Protein AF-G5DZI5-F1 (afdb_monomer)

Mean predicted aligned error: 14.22 Å

Radius of gyration: 31.38 Å; Cα contacts (8 Å, |Δi|>4): 21; chains: 1; bounding box: 49×33×86 Å

Sequence (102 aa):
MVLESIAVIKVQLPAYLKRLPIPDSIAGFIRLTVSEWLRLLPFLGVLALLGYLAIRPFLPKKKQQKSLINLKIQGNPKVVNEINIEDLQLAKAAYCRCWRSK

Structure (mmCIF, N/CA/C/O backbone):
data_AF-G5DZI5-F1
#
_entry.id   AF-G5DZI5-F1
#
loop_
_atom_site.group_PDB
_atom_site.id
_atom_site.type_symbol
_atom_site.label_atom_id
_atom_site.label_alt_id
_atom_site.label_comp_id
_atom_site.label_asym_id
_atom_site.label_entity_id
_atom_site.label_seq_id
_atom_site.pdbx_PDB_ins_code
_atom_site.Cartn_x
_atom_site.Cartn_y
_atom_site.Cartn_z
_atom_site.occupancy
_atom_site.B_iso_or_equiv
_atom_site.auth_seq_id
_atom_site.auth_comp_id
_atom_site.auth_asym_id
_atom_site.auth_atom_id
_atom_site.pdbx_PDB_model_num
ATOM 1 N N . MET A 1 1 ? 21.938 -19.941 -27.926 1.00 51.62 1 MET A N 1
ATOM 2 C CA . MET A 1 1 ? 20.473 -19.934 -27.696 1.00 51.62 1 MET A CA 1
ATOM 3 C C . MET A 1 1 ? 19.853 -18.548 -27.802 1.00 51.62 1 MET A C 1
ATOM 5 O O . MET A 1 1 ? 18.936 -18.416 -28.589 1.00 51.62 1 MET A O 1
ATOM 9 N N . VAL A 1 2 ? 20.323 -17.524 -27.072 1.00 54.16 2 VAL A N 1
ATOM 10 C CA . VAL A 1 2 ? 19.677 -16.188 -27.079 1.00 54.16 2 VAL A CA 1
ATOM 11 C C . VAL A 1 2 ? 19.835 -15.434 -28.411 1.00 54.16 2 VAL A C 1
ATOM 13 O O . VAL A 1 2 ? 18.904 -14.768 -28.841 1.00 54.16 2 VAL A O 1
ATOM 16 N N . LEU A 1 3 ? 20.981 -15.553 -29.099 1.00 54.19 3 LEU A N 1
ATOM 17 C CA . LEU A 1 3 ? 21.157 -14.926 -30.422 1.00 54.19 3 LEU A CA 1
ATOM 18 C C . LEU A 1 3 ? 20.266 -15.559 -31.505 1.00 54.19 3 LEU A C 1
ATOM 20 O O . LEU A 1 3 ? 19.664 -14.836 -32.294 1.00 54.19 3 LEU A O 1
AT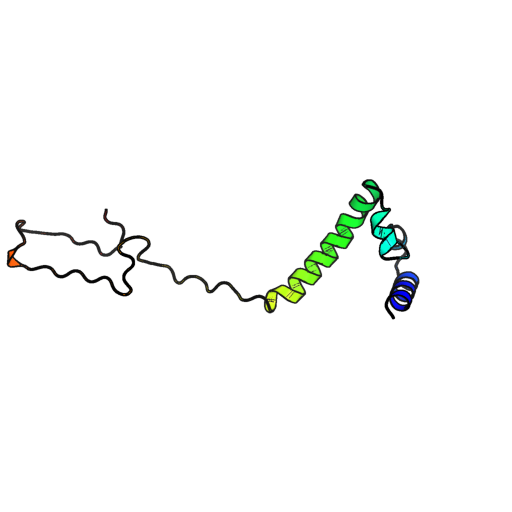OM 24 N N . GLU A 1 4 ? 20.131 -16.887 -31.499 1.00 54.88 4 GLU A N 1
ATOM 25 C CA . GLU A 1 4 ? 19.272 -17.623 -32.443 1.00 54.88 4 GLU A CA 1
ATOM 26 C C . GLU A 1 4 ? 17.797 -17.218 -32.304 1.00 54.88 4 GLU A C 1
ATOM 28 O O . GLU A 1 4 ? 17.105 -16.994 -33.295 1.00 54.88 4 GLU A O 1
ATOM 33 N N . SER A 1 5 ? 17.308 -17.035 -31.072 1.00 59.19 5 SER A N 1
ATOM 34 C CA . SER A 1 5 ? 15.930 -16.594 -30.845 1.00 59.19 5 SER A CA 1
ATOM 35 C C . SER A 1 5 ? 15.683 -15.145 -31.281 1.00 59.19 5 SER A C 1
ATOM 37 O O . SER A 1 5 ? 14.595 -14.847 -31.772 1.00 59.19 5 SER A O 1
ATOM 39 N N . ILE A 1 6 ? 16.678 -14.254 -31.193 1.00 60.69 6 ILE A N 1
ATOM 40 C CA . ILE A 1 6 ? 16.567 -12.882 -31.725 1.00 60.69 6 ILE A CA 1
ATOM 41 C C . ILE A 1 6 ? 16.406 -12.902 -33.254 1.00 60.69 6 ILE A C 1
ATOM 43 O O . ILE A 1 6 ? 15.585 -12.153 -33.792 1.00 60.69 6 ILE A O 1
ATOM 47 N N . ALA A 1 7 ? 17.136 -13.775 -33.954 1.00 60.00 7 ALA A N 1
ATOM 48 C CA . ALA A 1 7 ? 17.033 -13.915 -35.406 1.00 60.00 7 ALA A CA 1
ATOM 49 C C . ALA A 1 7 ? 15.645 -14.421 -35.841 1.00 60.00 7 ALA A C 1
ATOM 51 O O . ALA A 1 7 ? 15.040 -13.851 -36.750 1.00 60.00 7 ALA A O 1
ATOM 52 N N . VAL A 1 8 ? 15.089 -15.417 -35.142 1.00 61.03 8 VAL A N 1
ATOM 53 C CA . VAL A 1 8 ? 13.741 -15.955 -35.417 1.00 61.03 8 VAL A CA 1
ATOM 54 C C . VAL A 1 8 ? 12.653 -14.896 -35.208 1.00 61.03 8 VAL A C 1
ATOM 56 O O . VAL A 1 8 ? 11.751 -14.763 -36.037 1.00 61.03 8 VAL A O 1
ATOM 59 N N . ILE A 1 9 ? 12.769 -14.087 -34.150 1.00 61.84 9 ILE A N 1
ATOM 60 C CA . ILE A 1 9 ? 11.844 -12.977 -33.885 1.00 61.84 9 ILE A CA 1
ATOM 61 C C . ILE A 1 9 ? 11.882 -11.964 -35.041 1.00 61.84 9 ILE A C 1
ATOM 63 O O . ILE A 1 9 ? 10.830 -11.549 -35.524 1.00 61.84 9 ILE A O 1
ATOM 67 N N . LYS A 1 10 ? 13.067 -11.620 -35.568 1.00 59.56 10 LYS A N 1
ATOM 68 C CA . LYS A 1 10 ? 13.204 -10.680 -36.698 1.00 59.56 10 LYS A CA 1
ATOM 69 C C . LYS A 1 10 ? 12.558 -11.171 -38.000 1.00 59.56 10 LYS A C 1
ATOM 71 O O . LYS A 1 10 ? 12.013 -10.348 -38.736 1.00 59.56 10 LYS A O 1
ATOM 76 N N . VAL A 1 11 ? 12.586 -12.475 -38.283 1.00 64.12 11 VAL A N 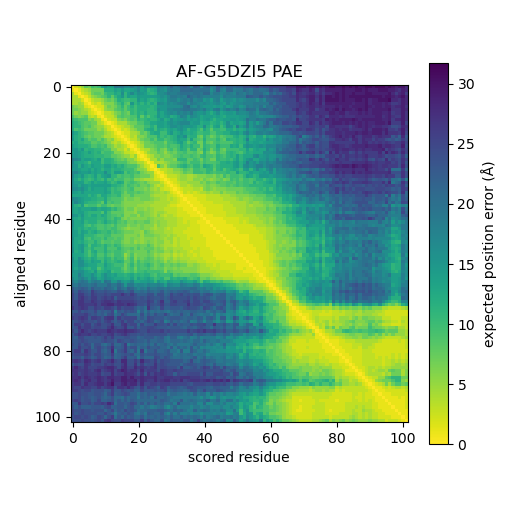1
ATOM 77 C CA . VAL A 1 11 ? 12.011 -13.047 -39.520 1.00 64.12 11 VAL A CA 1
ATOM 78 C C . VAL A 1 11 ? 10.478 -13.003 -39.508 1.00 64.12 11 VAL A C 1
ATOM 80 O O . VAL A 1 11 ? 9.866 -12.826 -40.560 1.00 64.12 11 VAL A O 1
ATOM 83 N N . GLN A 1 12 ? 9.852 -13.075 -38.328 1.00 64.69 12 GLN A N 1
ATOM 84 C CA . GLN A 1 12 ? 8.392 -13.007 -38.176 1.00 64.69 12 GLN A CA 1
ATOM 85 C C . GLN A 1 12 ? 7.858 -11.619 -37.793 1.00 64.69 12 GLN A C 1
ATOM 87 O O . GLN A 1 12 ? 6.655 -11.458 -37.594 1.00 64.69 12 GLN A O 1
ATOM 92 N N . LEU A 1 13 ? 8.718 -10.598 -37.705 1.00 67.06 13 LEU A N 1
ATOM 93 C CA . LEU A 1 13 ? 8.290 -9.261 -37.307 1.00 67.06 13 LEU A CA 1
ATOM 94 C C . LEU A 1 13 ? 7.456 -8.588 -38.418 1.00 67.06 13 LEU A C 1
ATOM 96 O O . LEU A 1 13 ? 7.955 -8.389 -39.534 1.00 67.06 13 LEU A O 1
ATOM 100 N N . PRO A 1 14 ? 6.216 -8.157 -38.128 1.00 70.62 14 PRO A N 1
ATOM 101 C CA . PRO A 1 14 ? 5.411 -7.366 -39.050 1.00 70.62 14 PRO A CA 1
ATOM 102 C C . PRO A 1 14 ? 6.122 -6.079 -39.487 1.00 70.62 14 PRO A C 1
ATOM 104 O O . PRO A 1 14 ? 6.91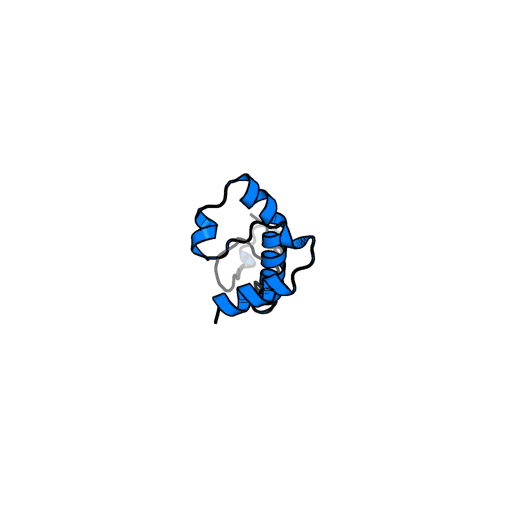0 -5.500 -38.736 1.00 70.62 14 PRO A O 1
ATOM 107 N N . ALA A 1 15 ? 5.817 -5.584 -40.691 1.00 66.88 15 ALA A N 1
ATOM 108 C CA . ALA A 1 15 ? 6.517 -4.448 -41.307 1.00 66.88 15 ALA A CA 1
ATOM 109 C C . ALA A 1 15 ? 6.542 -3.167 -40.444 1.00 66.88 15 ALA A C 1
ATOM 111 O O . ALA A 1 15 ? 7.490 -2.388 -40.530 1.00 66.88 15 ALA A O 1
ATOM 112 N N . TYR A 1 16 ? 5.546 -2.968 -39.577 1.00 59.88 16 TYR A N 1
ATOM 113 C CA . TYR A 1 16 ? 5.479 -1.833 -38.653 1.00 59.88 16 TYR A CA 1
ATOM 114 C C . TYR A 1 16 ? 6.431 -1.957 -37.448 1.00 59.88 16 TYR A C 1
ATOM 116 O O . TYR A 1 16 ? 6.869 -0.936 -36.924 1.00 59.88 16 TYR A O 1
ATOM 124 N N . LEU A 1 17 ? 6.814 -3.174 -37.039 1.00 65.06 17 LEU A N 1
ATOM 125 C CA . LEU A 1 17 ? 7.796 -3.396 -35.968 1.00 65.06 17 LEU A CA 1
ATOM 126 C C . LEU A 1 17 ? 9.244 -3.380 -36.480 1.00 65.06 17 LEU A C 1
ATOM 128 O O . LEU A 1 17 ? 10.162 -3.153 -35.700 1.00 65.06 17 LEU A O 1
ATOM 132 N N . LYS A 1 18 ? 9.469 -3.539 -37.792 1.00 66.81 18 LYS A N 1
ATOM 133 C CA . LYS A 1 18 ? 10.812 -3.457 -38.404 1.00 66.81 18 LYS A CA 1
ATOM 134 C C . LYS A 1 18 ? 11.460 -2.069 -38.295 1.00 66.81 18 LYS A C 1
ATOM 136 O O . LYS A 1 18 ? 12.657 -1.942 -38.515 1.00 66.81 18 LYS A O 1
ATOM 141 N N . ARG A 1 19 ? 10.679 -1.031 -37.967 1.00 67.19 19 ARG A N 1
ATOM 142 C CA . ARG A 1 19 ? 11.159 0.348 -37.756 1.00 67.19 19 ARG A CA 1
ATOM 143 C C . ARG A 1 19 ? 11.624 0.629 -36.323 1.00 67.19 19 ARG A C 1
ATOM 145 O O . ARG A 1 19 ? 12.079 1.739 -36.053 1.00 67.19 19 ARG A O 1
ATOM 152 N N . LEU A 1 20 ? 11.493 -0.330 -35.404 1.00 67.50 20 LEU A N 1
ATOM 153 C CA . LEU A 1 20 ? 12.033 -0.193 -34.053 1.00 67.50 20 LEU A CA 1
ATOM 154 C C . LEU A 1 20 ? 13.566 -0.322 -34.100 1.00 67.50 20 LEU A C 1
ATOM 156 O O . LEU A 1 20 ? 14.066 -1.253 -34.736 1.00 67.50 20 LEU A O 1
ATOM 160 N N . PRO A 1 21 ? 14.320 0.565 -33.424 1.00 67.00 21 PRO A N 1
ATOM 161 C CA . PRO A 1 21 ? 15.773 0.464 -33.325 1.00 67.00 21 PRO A CA 1
ATOM 162 C C . PRO A 1 21 ? 16.137 -0.670 -32.352 1.00 67.00 21 PRO A C 1
ATOM 164 O O . PRO A 1 21 ? 16.478 -0.430 -31.197 1.00 67.00 21 PRO A O 1
ATOM 167 N N . ILE A 1 22 ? 15.985 -1.923 -32.792 1.00 67.06 22 ILE A N 1
ATOM 168 C CA . ILE A 1 22 ? 16.337 -3.114 -32.012 1.00 67.06 22 ILE A CA 1
ATOM 169 C C . ILE A 1 22 ? 17.782 -3.489 -32.365 1.00 67.06 22 ILE A C 1
ATOM 171 O O . ILE A 1 22 ? 18.013 -4.013 -33.462 1.00 67.06 22 ILE A O 1
ATOM 175 N N . PRO A 1 23 ? 18.758 -3.234 -31.476 1.00 64.88 23 PRO A N 1
ATOM 176 C CA . PRO A 1 23 ? 20.149 -3.557 -31.746 1.00 64.88 23 PRO A CA 1
ATOM 177 C C . PRO A 1 23 ? 20.349 -5.071 -31.865 1.00 64.88 23 PRO A C 1
ATOM 179 O O . PRO A 1 23 ? 19.695 -5.863 -31.189 1.00 64.88 23 PRO A O 1
ATOM 182 N N . ASP A 1 24 ? 21.294 -5.477 -32.709 1.00 67.62 24 ASP A N 1
ATOM 183 C CA . ASP A 1 24 ? 21.645 -6.886 -32.937 1.00 67.62 24 ASP A CA 1
ATOM 184 C C . ASP A 1 24 ? 22.353 -7.551 -31.744 1.00 67.62 24 ASP A C 1
ATOM 186 O O . ASP A 1 24 ? 22.519 -8.768 -31.712 1.00 67.62 24 ASP A O 1
ATOM 190 N N . SER A 1 25 ? 22.771 -6.766 -30.747 1.00 69.38 25 SER A N 1
ATOM 191 C CA . SER A 1 25 ? 23.467 -7.252 -29.555 1.00 69.38 25 SER A CA 1
ATOM 192 C C . SER A 1 25 ? 23.044 -6.502 -28.293 1.00 69.38 25 SER A C 1
ATOM 194 O O . SER A 1 25 ? 22.652 -5.336 -28.343 1.00 69.38 25 SER A O 1
ATOM 196 N N . ILE A 1 26 ? 23.192 -7.157 -27.136 1.00 66.69 26 ILE A N 1
ATOM 197 C CA . ILE A 1 26 ? 22.882 -6.575 -25.818 1.00 66.69 26 ILE A CA 1
ATOM 198 C C . ILE A 1 26 ? 23.745 -5.324 -25.552 1.00 66.69 26 ILE A C 1
ATOM 200 O O . ILE A 1 26 ? 23.255 -4.334 -25.018 1.00 66.69 26 ILE A O 1
ATOM 204 N N . ALA A 1 27 ? 25.005 -5.319 -26.003 1.00 73.81 27 ALA A N 1
ATOM 205 C CA . ALA A 1 27 ? 25.892 -4.155 -25.907 1.00 73.81 27 ALA A CA 1
ATOM 206 C C . ALA A 1 27 ? 25.458 -2.983 -26.811 1.00 73.81 27 ALA A C 1
ATOM 208 O O . ALA A 1 27 ? 25.797 -1.831 -26.541 1.00 73.81 27 ALA A O 1
ATOM 209 N N . GLY A 1 28 ? 24.680 -3.254 -27.863 1.00 73.50 28 GLY A N 1
ATOM 210 C CA . GLY A 1 28 ? 24.141 -2.231 -28.752 1.00 73.50 28 GLY A CA 1
ATOM 211 C C . GLY A 1 28 ? 23.119 -1.321 -28.073 1.00 73.50 28 GLY A C 1
ATOM 212 O O . GLY A 1 28 ? 23.012 -0.168 -28.475 1.00 73.50 28 GLY A O 1
ATOM 213 N N . PHE A 1 29 ? 22.459 -1.771 -26.994 1.00 73.19 29 PHE A N 1
ATOM 214 C CA . PHE A 1 29 ? 21.519 -0.931 -26.241 1.00 73.19 29 PHE A CA 1
ATOM 215 C C . PHE A 1 29 ? 22.181 0.296 -25.592 1.00 73.19 29 PHE A C 1
ATOM 217 O O . PHE A 1 29 ? 21.541 1.329 -25.416 1.00 73.19 29 PHE A O 1
ATOM 224 N N . ILE A 1 30 ? 23.481 0.211 -25.293 1.00 77.69 30 ILE A N 1
ATOM 225 C CA . ILE A 1 30 ? 24.272 1.300 -24.696 1.00 77.69 30 ILE A CA 1
ATOM 226 C C . ILE A 1 30 ? 24.554 2.412 -25.724 1.00 77.69 30 ILE A C 1
ATOM 228 O O . ILE A 1 30 ? 24.828 3.548 -25.352 1.00 77.69 30 ILE A O 1
ATOM 232 N N . ARG A 1 31 ? 24.469 2.103 -27.025 1.00 79.81 31 ARG A N 1
ATOM 233 C CA . ARG A 1 31 ? 24.788 3.031 -28.120 1.00 79.81 31 ARG A CA 1
ATOM 234 C C . ARG A 1 31 ? 23.571 3.766 -28.691 1.00 79.81 31 ARG A C 1
ATOM 236 O O . ARG A 1 31 ? 23.743 4.535 -29.632 1.00 79.81 31 ARG A O 1
ATOM 243 N N . LEU A 1 32 ? 22.368 3.538 -28.155 1.00 79.56 32 LEU A N 1
ATOM 244 C CA . LEU A 1 32 ? 21.168 4.232 -28.624 1.00 79.56 32 LEU A CA 1
ATOM 245 C C . LEU A 1 32 ? 21.193 5.716 -28.257 1.00 79.56 32 LEU A C 1
ATOM 247 O O . LEU A 1 32 ? 21.492 6.099 -27.126 1.00 79.56 32 LEU A O 1
ATOM 251 N N . THR A 1 33 ? 20.784 6.544 -29.209 1.00 83.75 33 THR A N 1
ATOM 252 C CA . THR A 1 33 ? 20.535 7.969 -28.994 1.00 83.75 33 THR A CA 1
ATOM 253 C C . THR A 1 33 ? 19.244 8.197 -28.200 1.00 83.75 33 THR A C 1
ATOM 255 O O . THR A 1 33 ? 18.353 7.347 -28.138 1.00 83.75 33 THR A O 1
ATOM 258 N N . VAL A 1 34 ? 19.104 9.382 -27.594 1.00 84.12 34 VAL A N 1
ATOM 259 C CA . VAL A 1 34 ? 17.929 9.742 -26.770 1.00 84.12 34 VAL A CA 1
ATOM 260 C C . VAL A 1 34 ? 16.613 9.632 -27.558 1.00 84.12 34 VAL A C 1
ATOM 262 O O . VAL A 1 34 ? 15.594 9.200 -27.020 1.00 84.12 34 VAL A O 1
ATOM 265 N N . SER A 1 35 ? 16.625 9.976 -28.848 1.00 83.00 35 SER A N 1
ATOM 266 C CA . SER A 1 35 ? 15.444 9.888 -29.716 1.00 83.00 35 SER A CA 1
ATOM 267 C C . SER A 1 35 ? 15.035 8.441 -30.019 1.00 83.00 35 SER A C 1
ATOM 269 O O . SER A 1 35 ? 13.844 8.145 -30.122 1.00 83.00 35 SER A O 1
ATOM 271 N N . GLU A 1 36 ? 15.994 7.523 -30.122 1.00 82.25 36 GLU A N 1
ATOM 272 C CA . GLU A 1 36 ? 15.737 6.095 -30.322 1.00 82.25 36 GLU A CA 1
ATOM 273 C C . GLU A 1 36 ? 15.191 5.446 -29.047 1.00 82.25 36 GLU A C 1
ATOM 275 O O . GLU A 1 36 ? 14.241 4.665 -29.117 1.00 82.25 36 GLU A O 1
ATOM 280 N N . TRP A 1 37 ? 15.697 5.855 -27.879 1.00 83.75 37 TRP A N 1
ATOM 281 C CA . TRP A 1 37 ? 15.120 5.486 -26.585 1.00 83.75 37 TRP A CA 1
ATOM 282 C C . TRP A 1 37 ? 13.661 5.932 -26.450 1.00 83.75 37 TRP A C 1
ATOM 284 O O . TRP A 1 37 ? 12.812 5.130 -26.061 1.00 83.75 37 TRP A O 1
ATOM 294 N N . LEU A 1 38 ? 13.339 7.172 -26.840 1.00 85.50 38 LEU A N 1
ATOM 295 C CA . LEU A 1 38 ? 11.963 7.689 -26.843 1.00 85.50 38 LEU A CA 1
ATOM 296 C C . LEU A 1 38 ? 11.031 6.857 -27.736 1.00 85.50 38 LEU A C 1
ATOM 298 O O . LEU A 1 38 ? 9.902 6.564 -27.347 1.00 85.50 38 LEU A O 1
ATOM 302 N N . ARG A 1 39 ? 11.505 6.427 -28.912 1.00 84.06 39 ARG A N 1
ATOM 303 C CA . ARG A 1 39 ? 10.732 5.568 -29.829 1.00 84.06 39 ARG A CA 1
ATOM 304 C C . ARG A 1 39 ? 10.505 4.157 -29.284 1.00 84.06 39 ARG A C 1
ATOM 306 O O . ARG A 1 39 ? 9.523 3.523 -29.662 1.00 84.06 39 ARG A O 1
ATOM 313 N N . LEU A 1 40 ? 11.380 3.669 -28.407 1.00 84.00 40 LEU A N 1
ATOM 314 C CA . LEU A 1 40 ? 11.244 2.360 -27.762 1.00 84.00 40 LEU A CA 1
ATOM 315 C C . LEU A 1 40 ? 10.313 2.371 -26.545 1.00 84.00 40 LEU A C 1
ATOM 317 O O . LEU A 1 40 ? 9.835 1.304 -26.157 1.00 84.00 40 LEU A O 1
ATOM 321 N N . LEU A 1 41 ? 10.010 3.538 -25.963 1.00 86.50 41 LEU A N 1
ATOM 322 C CA . LEU A 1 41 ? 9.170 3.645 -24.763 1.00 86.50 41 LEU A CA 1
ATOM 323 C C . LEU A 1 41 ? 7.824 2.909 -24.864 1.00 86.50 41 LEU A C 1
ATOM 325 O O . LEU A 1 41 ? 7.498 2.202 -23.911 1.00 86.50 41 LEU A O 1
ATOM 329 N N . PRO A 1 42 ? 7.046 2.992 -25.965 1.00 86.88 42 PRO A N 1
ATOM 330 C CA . PRO A 1 42 ? 5.773 2.277 -26.053 1.00 86.88 42 PRO A CA 1
ATOM 331 C C . PRO A 1 42 ? 5.957 0.758 -25.988 1.00 86.88 42 PRO A C 1
ATOM 333 O O . PRO A 1 42 ? 5.208 0.066 -25.303 1.00 86.88 42 PRO A O 1
ATOM 336 N N . PHE A 1 43 ? 6.989 0.236 -26.654 1.00 84.12 43 PHE A N 1
ATOM 337 C CA . PHE A 1 43 ? 7.297 -1.192 -26.658 1.00 84.12 43 PHE A CA 1
ATOM 338 C C . PHE A 1 43 ? 7.765 -1.671 -25.278 1.00 84.12 43 PHE A C 1
ATOM 340 O O . PHE A 1 43 ? 7.251 -2.661 -24.755 1.00 84.12 43 PHE A O 1
ATOM 347 N N . LEU A 1 44 ? 8.680 -0.928 -24.649 1.00 88.44 44 LEU A N 1
ATOM 348 C CA . LEU A 1 44 ? 9.142 -1.209 -23.288 1.00 88.44 44 LEU A CA 1
ATOM 349 C C . LEU A 1 44 ? 8.000 -1.119 -22.273 1.00 88.44 44 LEU A C 1
ATOM 351 O O . LEU A 1 44 ? 7.913 -1.956 -21.380 1.00 88.44 44 LEU A O 1
ATOM 355 N N . GLY A 1 45 ? 7.096 -0.152 -22.437 1.00 92.69 45 GLY A N 1
ATOM 356 C CA . GLY A 1 45 ? 5.909 0.003 -21.604 1.00 92.69 45 GLY A CA 1
ATOM 357 C C . GLY A 1 45 ? 4.981 -1.209 -21.682 1.00 92.69 45 GLY A C 1
ATOM 358 O O . GLY A 1 45 ? 4.545 -1.709 -20.647 1.00 92.69 45 GLY A O 1
ATOM 359 N N . VAL A 1 46 ? 4.734 -1.736 -22.886 1.00 92.00 46 VAL A N 1
ATOM 360 C CA . VAL A 1 46 ? 3.934 -2.960 -23.071 1.00 92.00 46 VAL A CA 1
ATOM 361 C C . VAL A 1 46 ? 4.616 -4.166 -22.424 1.00 92.00 46 VAL A C 1
ATOM 363 O O . VAL A 1 46 ? 3.967 -4.901 -21.681 1.00 92.00 46 VAL A O 1
ATOM 366 N N . LEU A 1 47 ? 5.922 -4.354 -22.640 1.00 91.81 47 LEU A N 1
ATOM 367 C CA . LEU A 1 47 ? 6.670 -5.451 -22.015 1.00 91.81 47 LEU A CA 1
ATOM 368 C C . LEU A 1 47 ? 6.662 -5.358 -20.485 1.00 91.81 47 LEU A C 1
ATOM 370 O O . LEU A 1 47 ? 6.433 -6.361 -19.808 1.00 91.81 47 LEU A O 1
ATOM 374 N N . ALA A 1 48 ? 6.859 -4.157 -19.938 1.00 94.69 48 ALA A N 1
ATOM 375 C CA . ALA A 1 48 ? 6.816 -3.911 -18.503 1.00 94.69 48 ALA A CA 1
ATOM 376 C C . ALA A 1 48 ? 5.423 -4.190 -17.923 1.00 94.69 48 ALA A C 1
ATOM 378 O O . ALA A 1 48 ? 5.314 -4.823 -16.873 1.00 94.69 48 ALA A O 1
ATOM 379 N N . LEU A 1 49 ? 4.356 -3.777 -18.615 1.00 95.88 49 LEU A N 1
ATOM 380 C CA . LEU A 1 49 ? 2.980 -4.040 -18.201 1.00 95.88 49 LEU A CA 1
ATOM 381 C C . LEU A 1 49 ? 2.670 -5.541 -18.193 1.00 95.88 49 LEU A C 1
ATOM 383 O O . LEU A 1 49 ? 2.129 -6.044 -17.209 1.00 95.88 49 LEU A O 1
ATOM 387 N N . LEU A 1 50 ? 3.034 -6.266 -19.254 1.00 96.19 50 LEU A N 1
ATOM 388 C CA . LEU A 1 50 ? 2.831 -7.715 -19.336 1.00 96.19 50 LEU A CA 1
ATOM 389 C C . LEU A 1 50 ? 3.626 -8.456 -18.256 1.00 96.19 50 LEU A C 1
ATOM 391 O O . LEU A 1 50 ? 3.067 -9.308 -17.565 1.00 96.19 50 LEU A O 1
ATOM 395 N N . GLY A 1 51 ? 4.894 -8.087 -18.054 1.00 95.81 51 GLY A N 1
ATOM 396 C CA . GLY A 1 51 ? 5.726 -8.638 -16.985 1.00 95.81 51 GLY A CA 1
ATOM 397 C C . GLY A 1 51 ? 5.141 -8.366 -15.597 1.00 95.81 51 GLY A C 1
ATOM 398 O O . GLY A 1 51 ? 5.045 -9.277 -14.774 1.00 95.81 51 GLY A O 1
ATOM 399 N N . TYR A 1 52 ? 4.665 -7.141 -15.349 1.00 95.00 52 TYR A N 1
ATOM 400 C CA . TYR A 1 52 ? 3.984 -6.796 -14.104 1.00 95.00 52 TYR A CA 1
ATOM 401 C C . TYR A 1 52 ? 2.731 -7.647 -13.894 1.00 95.00 52 TYR A C 1
ATOM 403 O O . TYR A 1 52 ? 2.577 -8.231 -12.825 1.00 95.00 52 TYR A O 1
ATOM 411 N N . LEU A 1 53 ? 1.853 -7.761 -14.895 1.00 95.81 53 LEU A N 1
ATOM 412 C CA . LEU A 1 53 ? 0.623 -8.552 -14.792 1.00 95.81 53 LEU A CA 1
ATOM 413 C C . LEU A 1 53 ? 0.901 -10.044 -14.572 1.00 95.81 53 LEU A C 1
ATOM 415 O O . LEU A 1 53 ? 0.184 -10.672 -13.795 1.00 95.81 53 LEU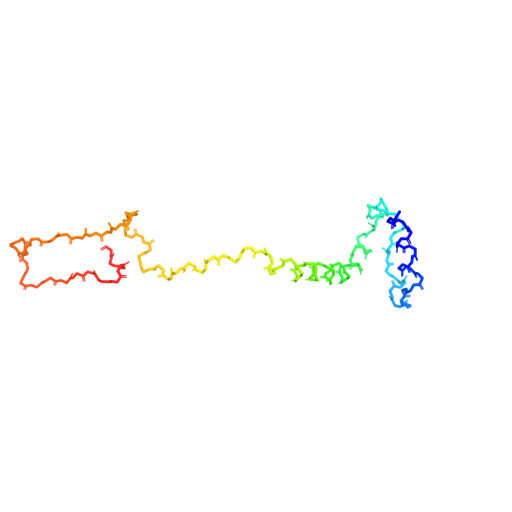 A O 1
ATOM 419 N N . ALA A 1 54 ? 1.952 -10.586 -15.190 1.00 95.81 54 ALA A N 1
ATOM 420 C CA . ALA A 1 54 ? 2.371 -11.972 -15.006 1.00 95.81 54 ALA A CA 1
ATOM 421 C C . ALA A 1 54 ? 2.889 -12.251 -13.584 1.00 95.81 54 ALA A C 1
ATOM 423 O O . ALA A 1 54 ? 2.596 -13.302 -13.020 1.00 95.81 54 ALA A O 1
ATOM 424 N N . ILE A 1 55 ? 3.624 -11.308 -12.980 1.00 95.19 55 ILE A N 1
ATOM 425 C CA . ILE A 1 55 ? 4.230 -11.479 -11.645 1.00 95.19 55 ILE A CA 1
ATOM 426 C C . ILE A 1 55 ? 3.267 -11.069 -10.518 1.00 95.19 55 ILE A C 1
ATOM 428 O O . ILE A 1 55 ? 3.291 -11.652 -9.433 1.00 95.19 55 ILE A O 1
ATOM 432 N N . ARG A 1 56 ? 2.369 -10.106 -10.763 1.00 90.69 56 ARG A N 1
ATOM 433 C CA . ARG A 1 56 ? 1.395 -9.571 -9.795 1.00 90.69 56 ARG A CA 1
ATOM 434 C C . ARG A 1 56 ? 0.637 -10.627 -8.973 1.00 90.69 56 ARG A C 1
ATOM 436 O O . ARG A 1 56 ? 0.501 -10.386 -7.774 1.00 90.69 56 ARG A O 1
ATOM 443 N N . PRO A 1 57 ? 0.124 -11.748 -9.525 1.00 88.75 57 PRO A N 1
ATOM 444 C CA . PRO A 1 57 ? -0.592 -12.744 -8.721 1.00 88.75 57 PRO A CA 1
ATOM 445 C C . PRO A 1 57 ? 0.306 -13.492 -7.725 1.00 88.75 57 PRO A C 1
ATOM 447 O O . PRO A 1 57 ? -0.197 -13.972 -6.713 1.00 88.75 57 PRO A O 1
ATOM 450 N N . PHE A 1 58 ? 1.614 -13.561 -7.982 1.00 90.81 58 PHE A N 1
ATOM 451 C CA . PHE A 1 58 ? 2.592 -14.223 -7.115 1.00 90.81 58 PHE A CA 1
ATOM 452 C C . PHE A 1 58 ? 3.177 -13.286 -6.053 1.00 90.81 58 PHE A C 1
ATOM 454 O O . PHE A 1 58 ? 3.798 -13.747 -5.096 1.00 90.81 58 PHE A O 1
ATOM 461 N N . LEU A 1 59 ? 2.974 -11.971 -6.188 1.00 87.56 59 LEU A N 1
ATOM 462 C CA . LEU A 1 59 ? 3.394 -11.016 -5.171 1.00 87.56 59 LEU A CA 1
ATOM 463 C C . LEU A 1 59 ? 2.481 -11.125 -3.941 1.00 87.56 59 LEU A C 1
ATOM 465 O O . LEU A 1 59 ? 1.252 -11.127 -4.081 1.00 87.56 59 LEU A O 1
ATOM 469 N N . PRO A 1 60 ? 3.045 -11.169 -2.719 1.00 82.94 60 PRO A N 1
ATOM 470 C CA . PRO A 1 60 ? 2.250 -11.235 -1.505 1.00 82.94 60 PRO A CA 1
ATOM 471 C C . PRO A 1 60 ? 1.347 -10.004 -1.427 1.00 82.94 60 PRO A C 1
ATOM 473 O O . PRO A 1 60 ? 1.812 -8.862 -1.364 1.00 82.94 60 PRO A O 1
ATOM 476 N N . LYS A 1 61 ? 0.029 -10.226 -1.418 1.00 77.94 61 LYS A N 1
ATOM 477 C CA . LYS A 1 61 ? -0.927 -9.152 -1.147 1.00 77.94 61 LYS A CA 1
ATOM 478 C C . LYS A 1 61 ? -0.622 -8.615 0.248 1.00 77.94 61 LYS A C 1
ATOM 480 O O . LYS A 1 61 ? -0.572 -9.390 1.206 1.00 77.94 61 LYS A O 1
ATOM 485 N N . LYS A 1 62 ? -0.450 -7.294 0.383 1.00 73.62 62 LYS A N 1
ATOM 486 C CA . LYS A 1 62 ? -0.463 -6.661 1.707 1.00 73.62 62 LYS A CA 1
ATOM 487 C C . LYS A 1 62 ? -1.754 -7.116 2.378 1.00 73.62 62 LYS A C 1
ATOM 489 O O . LYS A 1 62 ? -2.832 -6.875 1.832 1.00 73.62 62 LYS A O 1
ATOM 494 N N . LYS A 1 63 ? -1.645 -7.827 3.508 1.00 68.38 63 LYS A N 1
ATOM 495 C CA . LYS A 1 63 ? -2.813 -8.163 4.324 1.00 68.38 63 LYS A CA 1
ATOM 496 C C . LYS A 1 63 ? -3.531 -6.844 4.550 1.00 68.38 63 LYS A C 1
ATOM 498 O O . LYS A 1 63 ? -2.921 -5.916 5.078 1.00 68.38 63 LYS A O 1
ATOM 503 N N . GLN A 1 64 ? -4.768 -6.742 4.068 1.00 62.34 64 GLN A N 1
ATOM 504 C CA . GLN A 1 64 ? -5.599 -5.579 4.321 1.00 62.34 64 GLN A CA 1
ATOM 505 C C . GLN A 1 64 ? -5.608 -5.431 5.838 1.00 62.34 64 GLN A C 1
ATOM 507 O O . GLN A 1 64 ? -6.047 -6.340 6.547 1.00 62.34 64 GLN A O 1
ATOM 512 N N . GLN A 1 65 ? -4.954 -4.379 6.329 1.00 63.56 65 GLN A N 1
ATOM 513 C CA . GLN A 1 65 ? -4.812 -4.153 7.754 1.00 63.56 65 GLN A CA 1
ATOM 514 C C . GLN A 1 65 ? -6.245 -4.025 8.251 1.00 63.56 65 GLN A C 1
ATOM 516 O O . GLN A 1 65 ? -6.947 -3.093 7.855 1.00 63.56 65 GLN A O 1
ATOM 521 N N . LYS A 1 66 ? -6.722 -5.045 8.982 1.00 66.88 66 LYS A N 1
ATOM 522 C CA . LYS A 1 66 ? -8.073 -5.055 9.552 1.00 66.88 66 LYS A CA 1
ATOM 523 C C . LYS A 1 66 ? -8.282 -3.684 10.177 1.00 66.88 66 LYS A C 1
ATOM 525 O O . LYS A 1 66 ? -7.370 -3.215 10.856 1.00 66.88 66 LYS A O 1
ATOM 530 N N . SER A 1 67 ? -9.407 -3.036 9.881 1.00 77.12 67 SER A N 1
ATOM 531 C CA . SER A 1 67 ? -9.667 -1.651 10.280 1.00 77.12 67 SER A CA 1
ATOM 532 C C . SER A 1 67 ? -9.333 -1.466 11.760 1.00 77.12 67 SER A C 1
ATOM 534 O O . SER A 1 67 ? -10.054 -1.956 12.632 1.00 77.12 67 SER A O 1
ATOM 536 N N . LEU A 1 68 ? -8.198 -0.825 12.039 1.00 85.44 68 LEU A N 1
ATOM 537 C CA . LEU A 1 68 ? -7.722 -0.636 13.399 1.00 85.44 68 LEU A CA 1
ATOM 538 C C . LEU A 1 68 ? -8.649 0.363 14.085 1.00 85.44 68 LEU A C 1
ATOM 540 O O . LEU A 1 68 ? -8.745 1.522 13.680 1.00 85.44 68 LEU A O 1
ATOM 544 N N . ILE A 1 69 ? -9.348 -0.097 15.120 1.00 88.75 69 ILE A N 1
ATOM 545 C CA . ILE A 1 69 ? -10.224 0.769 15.909 1.00 88.75 69 ILE A CA 1
ATOM 546 C C . ILE A 1 69 ? -9.359 1.688 16.766 1.00 88.75 69 ILE A C 1
ATOM 548 O O . ILE A 1 69 ? -9.541 2.899 16.726 1.00 88.75 69 ILE A O 1
ATOM 552 N N . ASN A 1 70 ? -8.372 1.140 17.474 1.00 90.38 70 ASN A N 1
ATOM 553 C CA . ASN A 1 70 ? -7.386 1.909 18.222 1.00 90.38 70 ASN A CA 1
ATOM 554 C C . ASN A 1 70 ? -6.188 2.264 17.328 1.00 90.38 70 ASN A C 1
ATOM 556 O O . ASN A 1 70 ? -5.504 1.374 16.829 1.00 90.38 70 ASN A O 1
ATOM 560 N N . LEU A 1 71 ? -5.945 3.563 17.129 1.00 87.56 71 LEU A N 1
ATOM 561 C CA . LEU A 1 71 ? -4.852 4.057 16.285 1.00 87.56 71 LEU A CA 1
ATOM 562 C C . LEU A 1 71 ? -3.615 4.484 17.083 1.00 87.56 71 LEU A C 1
ATOM 564 O O . LEU A 1 71 ? -2.523 4.505 16.524 1.00 87.56 71 LEU A O 1
ATOM 568 N N . LYS A 1 72 ? -3.794 4.920 18.339 1.00 86.00 72 LYS A N 1
ATOM 569 C CA . LYS A 1 72 ? -2.761 5.672 19.077 1.00 86.00 72 LYS A CA 1
ATOM 570 C C . LYS A 1 72 ? -2.760 5.472 20.596 1.00 86.00 72 LYS A C 1
ATOM 572 O O . LYS A 1 72 ? -1.785 5.846 21.236 1.00 86.00 72 LYS A O 1
ATOM 577 N N . ILE A 1 73 ? -3.826 4.942 21.195 1.00 85.56 73 ILE A N 1
ATOM 578 C CA . ILE A 1 73 ? -3.960 4.902 22.657 1.00 85.56 73 ILE A CA 1
ATOM 579 C C . ILE A 1 73 ? -3.288 3.634 23.175 1.00 85.56 73 ILE A C 1
ATOM 581 O O . ILE A 1 73 ? -3.866 2.567 23.040 1.00 85.56 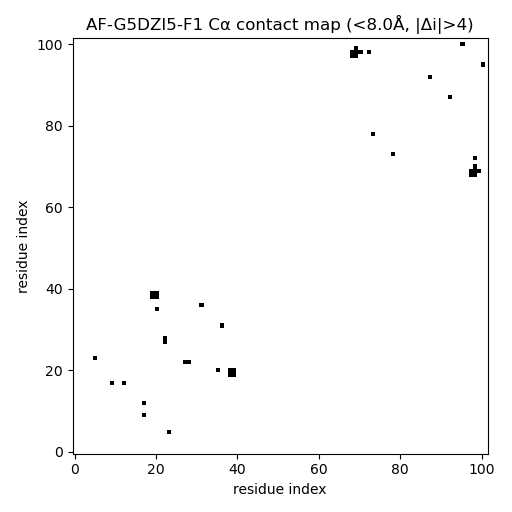73 ILE A O 1
ATOM 585 N N . GLN A 1 74 ? -2.111 3.772 23.791 1.00 81.31 74 GLN A N 1
ATOM 586 C CA . GLN A 1 74 ? -1.331 2.700 24.430 1.00 81.31 74 GLN A CA 1
ATOM 587 C C . GLN A 1 74 ? -0.984 1.512 23.501 1.00 81.31 74 GLN A C 1
ATOM 589 O O . GLN A 1 74 ? -1.842 0.787 23.010 1.00 81.31 74 GLN A O 1
ATOM 594 N N . GLY A 1 75 ? 0.310 1.251 23.299 1.00 80.75 75 GLY A N 1
ATOM 595 C CA . GLY A 1 75 ? 0.805 0.170 22.427 1.00 80.75 75 GLY A CA 1
ATOM 596 C C . GLY A 1 75 ? 0.714 -1.245 23.013 1.00 80.75 75 GLY A C 1
ATOM 597 O O . GLY A 1 75 ? 1.365 -2.154 22.503 1.00 80.75 75 GLY A O 1
ATOM 598 N N . ASN A 1 76 ? -0.041 -1.434 24.094 1.00 87.19 76 ASN A N 1
ATOM 599 C CA . ASN A 1 76 ? -0.161 -2.729 24.752 1.00 87.19 76 ASN A CA 1
ATOM 600 C C . ASN A 1 76 ? -1.008 -3.701 23.913 1.00 87.19 76 ASN A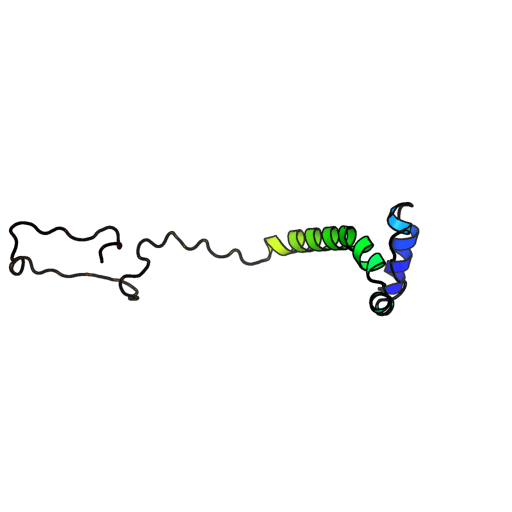 C 1
ATOM 602 O O . ASN A 1 76 ? -1.959 -3.278 23.253 1.00 87.19 76 ASN A O 1
ATOM 606 N N . PRO A 1 77 ? -0.722 -5.018 23.971 1.00 89.19 77 PRO A N 1
ATOM 607 C CA . PRO A 1 77 ? -1.465 -6.025 23.208 1.00 89.19 77 PRO A CA 1
ATOM 608 C C . PRO A 1 77 ? -2.950 -6.087 23.593 1.00 89.19 77 PRO A C 1
ATOM 610 O O . PRO A 1 77 ? -3.794 -6.451 22.775 1.00 89.19 77 PRO A O 1
ATOM 613 N N . LYS A 1 78 ? -3.276 -5.707 24.831 1.00 91.56 78 LYS A N 1
ATOM 614 C CA . LYS A 1 78 ? -4.638 -5.535 25.327 1.00 91.56 78 LYS A CA 1
ATOM 615 C C . LYS A 1 78 ? -4.650 -4.342 26.274 1.00 91.56 78 LYS A C 1
ATOM 617 O O . LYS A 1 78 ? -3.918 -4.329 27.257 1.00 91.56 78 LYS A O 1
ATOM 622 N N . VAL A 1 79 ? -5.473 -3.351 25.963 1.00 93.12 79 VAL A N 1
ATOM 623 C CA . VAL A 1 79 ? -5.660 -2.161 26.795 1.00 93.12 79 VAL A CA 1
ATOM 624 C C . VAL A 1 79 ? -6.965 -2.337 27.568 1.00 93.12 79 VAL A C 1
ATOM 626 O O . VAL A 1 79 ? -8.021 -2.523 26.961 1.00 93.12 79 VAL A O 1
ATOM 629 N N . VAL A 1 80 ? -6.869 -2.344 28.898 1.00 94.25 80 VAL A N 1
ATOM 630 C CA . VAL A 1 80 ? -7.984 -2.491 29.843 1.00 94.25 80 VAL A CA 1
ATOM 631 C C . VAL A 1 80 ? -7.881 -1.356 30.853 1.00 94.25 80 VAL A C 1
ATOM 633 O O . VAL A 1 80 ? -6.785 -1.043 31.312 1.00 94.25 80 VAL A O 1
ATOM 636 N N . ASN A 1 81 ? -9.013 -0.738 31.177 1.00 93.25 81 ASN A N 1
ATOM 637 C CA . ASN A 1 81 ? -9.106 0.298 32.195 1.00 93.25 81 ASN A CA 1
ATOM 638 C C . ASN A 1 81 ? -10.027 -0.198 33.308 1.00 93.25 81 ASN A C 1
ATOM 640 O O . ASN A 1 81 ? -11.155 -0.607 33.033 1.00 93.25 81 ASN A O 1
ATOM 644 N N . GLU A 1 82 ? -9.532 -0.151 34.539 1.00 94.00 82 GLU A N 1
ATOM 645 C CA . GLU A 1 82 ? -10.286 -0.453 35.753 1.00 94.00 82 GLU A CA 1
ATOM 646 C C . GLU A 1 82 ? -10.674 0.858 36.429 1.00 94.00 82 GLU A C 1
ATOM 648 O O . GLU A 1 82 ? -9.911 1.827 36.406 1.00 94.00 82 GLU A O 1
ATOM 653 N N . ILE A 1 83 ? -11.891 0.908 36.965 1.00 92.88 83 ILE A N 1
ATOM 654 C CA . ILE A 1 83 ? -12.461 2.110 37.567 1.00 92.88 83 ILE A CA 1
ATOM 655 C C . ILE A 1 83 ? -13.198 1.683 38.828 1.00 92.88 83 ILE A C 1
ATOM 657 O O . ILE A 1 83 ? -14.117 0.868 38.749 1.00 92.88 83 ILE A O 1
ATOM 661 N N . ASN A 1 84 ? -12.804 2.254 39.963 1.00 92.94 84 ASN A N 1
ATOM 662 C CA . ASN A 1 84 ? -13.528 2.112 41.220 1.00 92.94 84 ASN A CA 1
ATOM 663 C C . ASN A 1 84 ? -14.734 3.043 41.201 1.00 92.94 84 ASN A C 1
ATOM 665 O O . ASN A 1 84 ? -14.616 4.204 40.806 1.00 92.94 84 ASN A O 1
ATOM 669 N N . ILE A 1 85 ? -15.894 2.541 41.612 1.00 90.69 85 ILE A N 1
ATOM 670 C CA . ILE A 1 85 ? -17.153 3.289 41.517 1.00 90.69 85 ILE A CA 1
ATOM 671 C C . ILE A 1 85 ? -17.209 4.376 42.601 1.00 90.69 85 ILE A C 1
ATOM 673 O O . ILE A 1 85 ? -17.804 5.434 42.411 1.00 90.69 85 ILE A O 1
ATOM 677 N N . GLU A 1 86 ? -16.538 4.128 43.716 1.00 89.06 86 GLU A N 1
ATOM 678 C CA . GLU A 1 86 ? -16.464 4.977 44.899 1.00 89.06 86 GLU A CA 1
ATOM 679 C C . GLU A 1 86 ? -15.650 6.253 44.644 1.00 89.06 86 GLU A C 1
ATOM 681 O O . GLU A 1 86 ? -15.913 7.288 45.251 1.00 89.06 86 GLU A O 1
ATOM 686 N N . ASP A 1 87 ? -14.709 6.198 43.697 1.00 90.19 87 ASP A N 1
ATOM 687 C CA . ASP A 1 87 ? -13.835 7.317 43.334 1.00 90.19 87 ASP A CA 1
ATOM 688 C C . ASP A 1 87 ? -14.492 8.284 42.324 1.00 90.19 87 ASP A C 1
ATOM 690 O O . ASP A 1 87 ? -13.902 9.305 41.948 1.00 90.19 87 ASP A O 1
ATOM 694 N N . LEU A 1 88 ? -15.721 8.006 41.863 1.00 89.12 88 LEU A N 1
ATOM 695 C CA . LEU A 1 88 ? -16.449 8.919 40.981 1.00 89.12 88 LEU A CA 1
ATOM 696 C C . LEU A 1 88 ? -16.934 10.153 41.752 1.00 89.12 88 LEU A C 1
ATOM 698 O O . LEU A 1 88 ? -17.997 10.171 42.364 1.00 89.12 88 LEU A O 1
ATOM 702 N N . GLN A 1 89 ? -16.180 11.242 41.626 1.00 84.69 89 GLN A N 1
ATOM 703 C CA . GLN A 1 89 ? -16.515 12.552 42.202 1.00 84.69 89 GLN A CA 1
ATOM 704 C C . GLN A 1 89 ? -17.774 13.196 41.591 1.00 84.69 89 GLN A C 1
ATOM 706 O O . GLN A 1 89 ? -18.350 14.120 42.161 1.00 84.69 89 GLN A O 1
ATOM 711 N N . LEU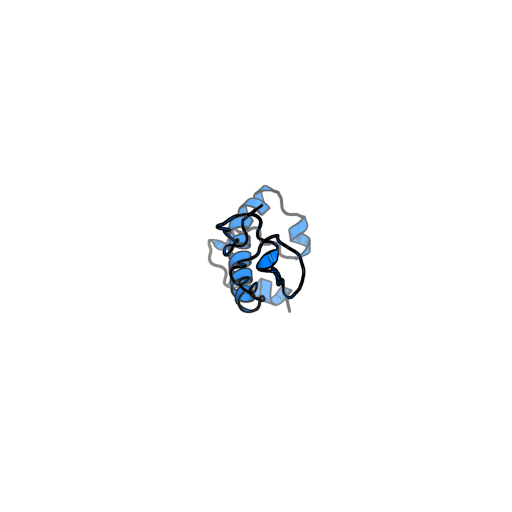 A 1 90 ? -18.189 12.743 40.407 1.00 86.19 90 LEU A N 1
ATOM 712 C CA . LEU A 1 90 ? -19.331 13.271 39.668 1.00 86.19 90 LEU A CA 1
ATOM 713 C C . LEU A 1 90 ? -20.493 12.280 39.720 1.00 86.19 90 LEU A C 1
ATOM 715 O O . LEU A 1 90 ? -20.302 11.086 39.508 1.00 86.19 90 LEU A O 1
ATOM 719 N N . ALA A 1 91 ? -21.720 12.794 39.844 1.00 86.50 91 ALA A N 1
ATOM 720 C CA . ALA A 1 91 ? -22.946 11.987 39.779 1.00 86.50 91 ALA A CA 1
ATOM 721 C C . ALA A 1 91 ? -23.122 11.233 38.441 1.00 86.50 91 ALA A C 1
ATOM 723 O O . ALA A 1 91 ? -23.938 10.319 38.336 1.00 86.50 91 ALA A O 1
ATOM 724 N N . LYS A 1 92 ? -22.378 11.627 37.398 1.00 91.06 92 LYS A N 1
ATOM 725 C CA . LYS A 1 92 ? -22.354 10.971 36.090 1.00 91.06 92 LYS A CA 1
ATOM 726 C C . LYS A 1 92 ? -20.984 11.131 35.436 1.00 91.06 92 LYS A C 1
ATOM 728 O O . LYS A 1 92 ? -20.490 12.249 35.313 1.00 91.06 92 LYS A O 1
ATOM 733 N N . ALA A 1 93 ? -20.434 10.032 34.927 1.00 91.75 93 ALA A N 1
ATOM 734 C CA . ALA A 1 93 ? -19.234 10.027 34.096 1.00 91.75 93 ALA A CA 1
ATOM 735 C C . ALA A 1 93 ? -19.518 9.409 32.721 1.00 91.75 93 ALA A C 1
ATOM 737 O O . ALA A 1 93 ? -20.377 8.537 32.573 1.00 91.75 93 ALA A O 1
ATOM 738 N N . ALA A 1 94 ? -18.793 9.873 31.705 1.00 93.81 94 ALA A N 1
ATOM 739 C CA . ALA A 1 94 ? -18.832 9.322 30.358 1.00 93.81 94 ALA A CA 1
ATOM 740 C C . ALA A 1 94 ? -17.443 8.802 29.983 1.00 93.81 94 ALA A C 1
ATOM 742 O O . ALA A 1 94 ? -16.460 9.535 30.069 1.00 93.81 94 ALA A O 1
ATOM 743 N N . TYR A 1 95 ? -17.378 7.551 29.529 1.00 94.38 95 TYR A N 1
ATOM 744 C CA . TYR A 1 95 ? -16.128 6.904 29.136 1.00 94.38 95 TYR A CA 1
ATOM 745 C C . TYR A 1 95 ? -16.058 6.673 27.628 1.00 94.38 95 TYR A C 1
ATOM 747 O O . TYR A 1 95 ? -17.054 6.386 26.956 1.00 94.38 95 TYR A O 1
ATOM 755 N N . CYS A 1 96 ? -14.848 6.803 27.088 1.00 95.56 96 CYS A N 1
ATOM 756 C CA . CYS A 1 96 ? -14.572 6.636 25.668 1.00 95.56 96 CYS A CA 1
ATOM 757 C C . CYS A 1 96 ? -14.801 5.183 25.226 1.00 95.56 96 CYS A C 1
ATOM 759 O O . CYS A 1 96 ? -14.233 4.256 25.792 1.00 95.56 96 CYS A O 1
ATOM 761 N N . ARG A 1 97 ? -15.578 4.993 24.151 1.00 94.94 97 ARG A N 1
ATOM 762 C CA . ARG A 1 97 ? -15.751 3.690 23.472 1.00 9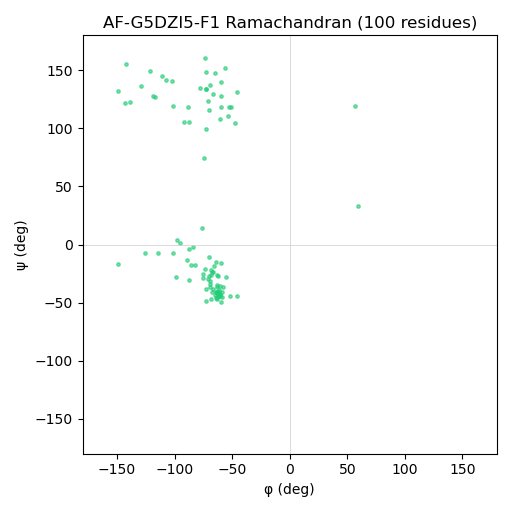4.94 97 ARG A CA 1
ATOM 763 C C . ARG A 1 97 ? -15.197 3.671 22.046 1.00 94.94 97 ARG A C 1
ATOM 765 O O . ARG A 1 97 ? -15.156 2.626 21.406 1.00 94.94 97 ARG A O 1
ATOM 772 N N . CYS A 1 98 ? -14.781 4.831 21.535 1.00 94.38 98 CYS A N 1
ATOM 773 C CA . CYS A 1 98 ? -14.368 5.014 20.143 1.00 94.38 98 CYS A CA 1
ATOM 774 C C . CYS A 1 98 ? -12.850 5.053 19.942 1.00 94.38 98 CYS A C 1
ATOM 776 O O . CYS A 1 98 ? -12.397 5.096 18.802 1.00 94.38 98 CYS A O 1
ATOM 778 N N . TRP A 1 99 ? -12.062 5.064 21.022 1.00 93.94 99 TRP A N 1
ATOM 779 C CA . TRP A 1 99 ? -10.602 5.200 20.970 1.00 93.94 99 TRP A CA 1
ATOM 780 C C . TRP A 1 99 ? -10.124 6.504 20.300 1.00 93.94 99 TRP A C 1
ATOM 782 O O . TRP A 1 99 ? -9.113 6.519 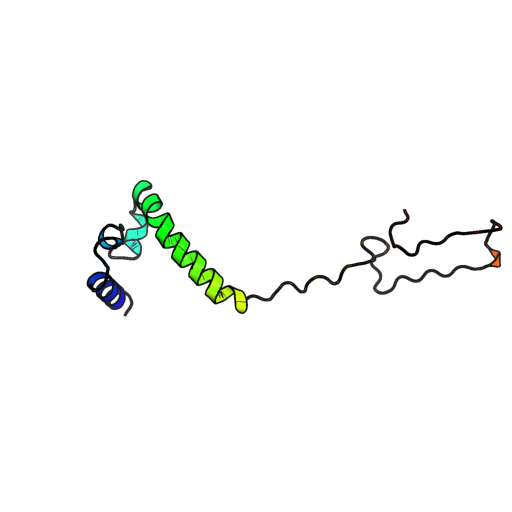19.595 1.00 93.94 99 TRP A O 1
ATOM 792 N N . ARG A 1 100 ? -10.886 7.597 20.449 1.00 94.00 100 ARG A N 1
ATOM 793 C CA . ARG A 1 100 ? -10.553 8.929 19.897 1.00 94.00 100 ARG A CA 1
ATOM 794 C C . ARG A 1 100 ? -10.541 10.054 20.931 1.00 94.00 100 ARG A C 1
ATOM 796 O O . ARG A 1 100 ? -10.164 11.165 20.574 1.00 94.00 100 ARG A O 1
ATOM 803 N N . SER A 1 101 ? -10.960 9.783 22.169 1.00 93.00 101 SER A N 1
ATOM 804 C CA . SER A 1 101 ? -10.821 10.759 23.253 1.00 93.00 101 SER A CA 1
ATOM 805 C C . SER A 1 101 ? -9.349 11.103 23.448 1.00 93.00 101 SER A C 1
ATOM 807 O O . SER A 1 101 ? -8.500 10.215 23.338 1.00 93.00 101 SER A O 1
ATOM 809 N N . LYS A 1 102 ? -9.084 12.388 23.686 1.00 88.75 102 LYS A N 1
ATOM 810 C CA . LYS A 1 102 ? -7.767 12.886 24.084 1.00 88.75 102 LYS A CA 1
ATOM 811 C C . LYS A 1 102 ? -7.525 12.604 25.558 1.00 88.75 102 LYS A C 1
ATOM 813 O O . LYS A 1 102 ? -8.541 12.500 26.284 1.00 88.75 102 LYS A O 1
#

Foldseek 3Di:
DVLVVVVVCQVPDDPVCVPQPDDSDPVVVVVDDPVSVVVCVVVVVVVVVVVCVVCVVVDDDDPPPPPDQADDDDPDPDDDDDDDPVPPPDPDDDDDPRNPDD

Secondary structure (DSSP, 8-state):
-HHHHHHHHHHT--TTTTTS---SSGGGGGG--HHHHHHHHHHHHHHHHHHHHHHGGGSPPPP-----S-SSS---SS------STT--SS-----SSS---

Solvent-accessible surface area (backbone atoms only — not comparable to full-atom values): 7041 Å² total; per-residue (Å²): 112,74,69,60,53,53,54,55,51,61,74,71,50,53,80,80,60,68,72,55,91,72,59,97,43,84,74,44,66,79,72,60,51,74,71,55,52,60,69,42,44,66,60,51,50,52,53,50,50,52,53,47,62,70,46,52,83,76,50,83,73,77,73,76,74,69,84,67,68,66,82,77,76,69,96,55,99,73,86,82,86,88,78,67,76,85,74,55,90,52,101,71,85,87,79,82,86,69,65,70,75,129

InterPro domains:
  IPR019610 Iron sulphur domain-containing, mitoNEET, N-terminal [PF10660] (7-65)
  IPR045131 CDGSH iron-sulfur domain-containing protein 1/2 [PTHR13680] (8-102)

pLDDT: mean 80.8, std 12.65, range [51.62, 96.19]

Organism: NCBI:txid8362